Protein AF-A0A1B7NWS2-F1 (afdb_monomer_lite)

Secondary structure (DSSP, 8-state):
---SSS-S----SSS---TTHHHHHHHHHHHHH-SS-----S-HHHHHTT-S--EEEEEESTTSSEEEEEEEEE-TTSS-EEEE-HHHHHHTT---

Radius of gyration: 13.58 Å; chains: 1; bounding box: 36×26×30 Å

pLDDT: mean 77.14, std 12.19, range [50.75, 90.94]

Sequence (96 aa):
MSDIFCCSSISPFRPKILDHEAKFTAFMRWAKLHKSLVVRDNEAAAIVNRAPYAVQVVKQVNYGPLEWIRYFVPVENGSGFSEKDENDLVTSNFEN

Structure (mmCIF, N/CA/C/O backbone):
data_AF-A0A1B7NWS2-F1
#
_entry.id   AF-A0A1B7NWS2-F1
#
loop_
_atom_site.group_PDB
_atom_site.id
_atom_site.type_symbol
_atom_site.label_atom_id
_atom_site.label_alt_id
_atom_site.label_comp_id
_atom_site.label_asym_id
_atom_site.label_entity_id
_atom_site.label_seq_id
_atom_site.pdbx_PDB_ins_code
_atom_site.Cartn_x
_atom_site.Cartn_y
_atom_site.Cartn_z
_atom_site.occupancy
_atom_site.B_iso_or_equiv
_atom_site.auth_seq_id
_atom_site.auth_comp_id
_atom_site.auth_asym_id
_atom_site.auth_atom_id
_atom_site.pdbx_PDB_model_num
ATOM 1 N N . MET A 1 1 ? 9.983 7.305 14.167 1.00 51.91 1 MET A N 1
ATOM 2 C CA . MET A 1 1 ? 9.269 6.487 13.166 1.00 51.91 1 MET A CA 1
ATOM 3 C C . MET A 1 1 ? 7.946 6.074 13.773 1.00 51.91 1 MET A C 1
ATOM 5 O O . MET A 1 1 ? 7.945 5.605 14.904 1.00 51.91 1 MET A O 1
ATOM 9 N N . SER A 1 2 ? 6.844 6.360 13.087 1.00 66.25 2 SER A N 1
ATOM 10 C CA . SER A 1 2 ? 5.495 5.975 13.499 1.00 66.25 2 SER A CA 1
ATOM 11 C C . SER A 1 2 ? 5.145 4.607 12.923 1.00 66.25 2 SER A C 1
ATOM 13 O O . SER A 1 2 ? 5.529 4.287 11.791 1.00 66.25 2 SER A O 1
ATOM 15 N N . ASP A 1 3 ? 4.403 3.817 13.699 1.00 76.56 3 ASP A N 1
ATOM 16 C CA . ASP A 1 3 ? 3.872 2.539 13.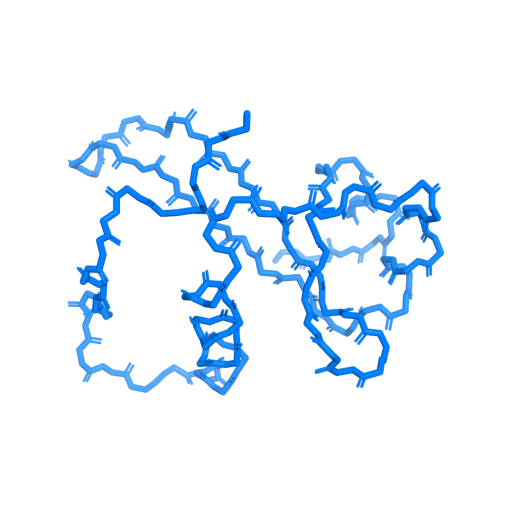234 1.00 76.56 3 ASP A CA 1
ATOM 17 C C . ASP A 1 3 ? 3.130 2.720 11.900 1.00 76.56 3 ASP A C 1
ATOM 19 O O . ASP A 1 3 ? 2.467 3.738 11.670 1.00 76.56 3 ASP A O 1
ATOM 23 N N . ILE A 1 4 ? 3.237 1.728 11.007 1.00 80.44 4 ILE A N 1
ATOM 24 C CA . ILE A 1 4 ? 2.516 1.729 9.716 1.00 80.44 4 ILE A CA 1
ATOM 25 C C . ILE A 1 4 ? 1.006 1.861 9.947 1.00 80.44 4 ILE A C 1
ATOM 27 O O . ILE A 1 4 ? 0.299 2.487 9.161 1.00 80.44 4 ILE A O 1
ATOM 31 N N . PHE A 1 5 ? 0.517 1.323 11.062 1.00 82.62 5 PHE A N 1
ATOM 32 C CA . PHE A 1 5 ? -0.882 1.390 11.435 1.00 82.62 5 PHE A CA 1
ATOM 33 C C . PHE A 1 5 ? -1.059 1.826 12.884 1.00 82.62 5 PHE A C 1
ATOM 35 O O . PHE A 1 5 ? -0.259 1.485 13.746 1.00 82.62 5 PHE A O 1
ATOM 42 N N . CYS A 1 6 ? -2.176 2.497 13.172 1.00 75.50 6 CYS A N 1
ATOM 43 C CA . CYS A 1 6 ? -2.538 2.922 14.529 1.00 75.50 6 CYS A CA 1
ATOM 44 C C . CYS A 1 6 ? -2.783 1.772 15.511 1.00 75.50 6 CYS A C 1
ATOM 46 O O . CYS A 1 6 ? -2.842 1.991 16.718 1.00 75.50 6 CYS A O 1
ATOM 48 N N . CYS A 1 7 ? -3.076 0.583 14.986 1.00 75.38 7 CYS A N 1
ATOM 49 C CA . CYS A 1 7 ? -3.917 -0.382 15.666 1.00 75.38 7 CYS A CA 1
ATOM 50 C C . CYS A 1 7 ? -3.421 -1.806 15.382 1.00 75.38 7 CYS A C 1
ATOM 52 O O . CYS A 1 7 ? -3.049 -2.138 14.258 1.00 75.38 7 CYS A O 1
ATOM 54 N N . SER A 1 8 ? -3.419 -2.667 16.402 1.00 70.81 8 SER A N 1
ATOM 55 C CA . SER A 1 8 ? -2.927 -4.051 16.302 1.00 70.81 8 SER A CA 1
ATOM 56 C C . SER A 1 8 ? -3.891 -4.994 15.577 1.00 70.81 8 SER A C 1
ATOM 58 O O . SER A 1 8 ? -3.45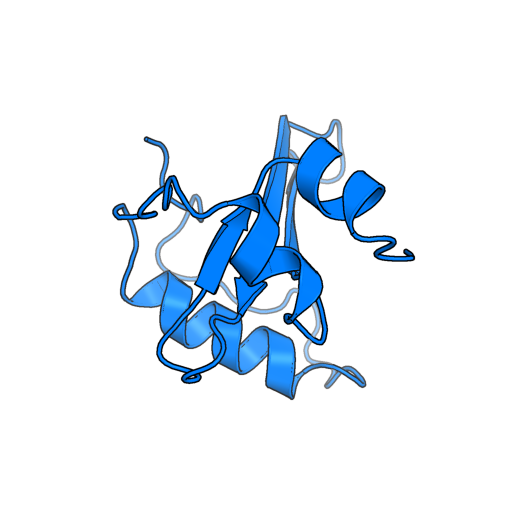3 -5.984 14.989 1.00 70.81 8 SER A O 1
ATOM 60 N N . SER A 1 9 ? -5.189 -4.682 15.596 1.00 76.88 9 SER A N 1
ATOM 61 C CA . SER A 1 9 ? -6.240 -5.431 14.911 1.00 76.88 9 SER A CA 1
ATOM 62 C C . SER A 1 9 ? -6.871 -4.553 13.837 1.00 76.88 9 SER A C 1
ATOM 64 O O . SER A 1 9 ? -7.632 -3.636 14.135 1.00 76.88 9 SER A O 1
ATOM 66 N N . ILE A 1 10 ? -6.512 -4.817 12.584 1.00 79.00 10 ILE A N 1
ATOM 67 C CA . ILE A 1 10 ? -7.011 -4.099 11.409 1.00 79.00 10 ILE A CA 1
ATOM 68 C C . ILE A 1 10 ? -7.737 -5.112 10.548 1.00 79.00 10 ILE A C 1
ATOM 70 O O . ILE A 1 10 ? -7.209 -6.198 10.278 1.00 79.00 10 ILE A O 1
ATOM 74 N N . SER A 1 11 ? -8.934 -4.742 10.116 1.00 78.00 11 SER A N 1
ATOM 75 C CA . SER A 1 11 ? -9.759 -5.538 9.220 1.00 78.00 11 SER A CA 1
ATOM 76 C C . SER A 1 11 ? -10.240 -4.674 8.054 1.00 78.00 11 SER A C 1
ATOM 78 O O . SER A 1 11 ? -10.366 -3.456 8.214 1.00 78.00 11 SER A O 1
ATOM 80 N N . PRO A 1 12 ? -10.472 -5.272 6.874 1.00 78.94 12 PRO A N 1
ATOM 81 C CA . PRO A 1 12 ? -11.086 -4.566 5.760 1.00 78.94 12 PRO A CA 1
ATOM 82 C C . PRO A 1 12 ? -12.427 -3.956 6.174 1.00 78.94 12 PRO A C 1
ATOM 84 O O . PRO A 1 12 ? -13.236 -4.610 6.829 1.00 78.94 12 PRO A O 1
ATOM 87 N N . PHE A 1 13 ? -12.682 -2.717 5.751 1.00 77.44 13 PHE A N 1
ATOM 88 C CA . PHE A 1 13 ? -13.935 -2.023 6.062 1.00 77.44 13 PHE A CA 1
ATOM 89 C C . PHE A 1 13 ? -15.165 -2.717 5.453 1.00 77.44 13 PHE A C 1
ATOM 91 O O . PHE A 1 13 ? -16.250 -2.683 6.030 1.00 77.44 13 PHE A O 1
ATOM 98 N N . ARG A 1 14 ? -15.010 -3.361 4.288 1.00 78.12 14 ARG A N 1
ATOM 99 C CA . ARG A 1 14 ? -16.077 -4.127 3.632 1.00 78.12 14 ARG A CA 1
ATOM 100 C C . ARG A 1 14 ? -15.631 -5.570 3.395 1.00 78.12 14 ARG A C 1
ATOM 102 O O . ARG A 1 14 ? -14.519 -5.767 2.911 1.00 78.12 14 ARG A O 1
ATOM 109 N N . PRO A 1 15 ? -16.498 -6.569 3.635 1.00 76.06 15 PRO A N 1
ATOM 110 C CA . PRO A 1 15 ? -16.225 -7.968 3.317 1.00 76.06 15 PRO A CA 1
ATOM 111 C C . PRO A 1 15 ? -16.445 -8.226 1.817 1.00 76.06 15 PRO A C 1
ATOM 113 O O . PRO A 1 15 ? -17.339 -8.969 1.421 1.00 76.06 15 PRO A O 1
ATOM 116 N N . LYS A 1 16 ? -15.668 -7.554 0.964 1.00 83.75 16 LYS A N 1
ATOM 117 C CA . LYS A 1 16 ? -15.677 -7.751 -0.488 1.00 83.75 16 LYS A CA 1
ATOM 118 C C . LYS A 1 16 ? -14.252 -8.017 -0.951 1.00 83.75 16 LYS A C 1
ATOM 120 O O . LYS A 1 16 ? -13.360 -7.245 -0.626 1.00 83.75 16 LYS A O 1
ATOM 125 N N . ILE A 1 17 ? -14.074 -9.078 -1.733 1.00 82.88 17 ILE A N 1
ATOM 126 C CA . ILE A 1 17 ? -12.809 -9.357 -2.416 1.00 82.88 17 ILE A CA 1
ATOM 127 C C . ILE A 1 17 ? -12.663 -8.342 -3.553 1.00 82.88 17 ILE A C 1
ATOM 129 O O . ILE A 1 17 ? -13.552 -8.228 -4.400 1.00 82.88 17 ILE A O 1
ATOM 133 N N . LEU A 1 18 ? -11.572 -7.582 -3.532 1.00 85.25 18 LEU A N 1
ATOM 134 C CA . LEU A 1 18 ? -11.222 -6.627 -4.582 1.00 85.25 18 LEU A CA 1
ATOM 135 C C . LEU A 1 18 ? -10.337 -7.287 -5.648 1.00 85.25 18 LEU A C 1
ATOM 137 O O . LEU A 1 18 ? -9.652 -8.273 -5.378 1.00 85.25 18 LEU A O 1
ATOM 141 N N . ASP A 1 19 ? -10.263 -6.692 -6.837 1.00 87.62 19 ASP A N 1
ATOM 142 C CA . ASP A 1 19 ? -9.444 -7.204 -7.952 1.00 87.62 19 ASP A CA 1
ATOM 143 C C . ASP A 1 19 ? -7.942 -7.285 -7.614 1.00 87.62 19 ASP A C 1
ATOM 145 O O . ASP A 1 19 ? -7.172 -8.020 -8.235 1.00 87.62 19 ASP A O 1
ATOM 149 N N . HIS A 1 20 ? -7.499 -6.536 -6.602 1.00 88.69 20 HIS A N 1
ATOM 150 C CA . HIS A 1 20 ? -6.117 -6.504 -6.118 1.00 88.69 20 HIS A CA 1
ATOM 151 C C . HIS A 1 20 ? -5.963 -7.033 -4.685 1.00 88.69 20 HIS A C 1
ATOM 153 O O . HIS A 1 20 ? -4.938 -6.792 -4.045 1.00 88.69 20 HIS A O 1
ATOM 159 N N . GLU A 1 21 ? -6.940 -7.800 -4.185 1.00 87.50 21 GLU A N 1
ATOM 160 C CA . GLU A 1 21 ? -6.955 -8.344 -2.818 1.00 87.50 21 GLU A CA 1
ATOM 161 C C . GLU A 1 21 ? -5.671 -9.109 -2.469 1.00 87.50 21 GLU A C 1
ATOM 163 O O . GLU A 1 21 ? -5.148 -8.990 -1.361 1.00 87.50 21 GLU A O 1
ATOM 168 N N . ALA A 1 22 ? -5.112 -9.861 -3.424 1.00 89.62 22 ALA A N 1
ATOM 169 C CA . ALA A 1 22 ? -3.872 -10.608 -3.221 1.00 89.62 22 ALA A CA 1
ATOM 170 C C . ALA A 1 22 ? -2.677 -9.687 -2.902 1.00 89.62 22 ALA A C 1
ATOM 172 O O . ALA A 1 22 ? -1.877 -10.004 -2.018 1.00 89.62 22 ALA A O 1
ATOM 173 N N . LYS A 1 23 ? -2.590 -8.524 -3.567 1.00 90.50 23 LYS A N 1
ATOM 174 C CA . LYS A 1 23 ? -1.541 -7.516 -3.335 1.00 90.50 23 LYS A CA 1
ATOM 175 C C . LYS A 1 23 ? -1.690 -6.904 -1.939 1.00 90.50 23 LYS A C 1
ATOM 177 O O . LYS A 1 23 ? -0.726 -6.869 -1.174 1.00 90.50 23 LYS A O 1
ATOM 182 N N . PHE A 1 24 ? -2.912 -6.516 -1.561 1.00 88.81 24 PHE A N 1
ATOM 183 C CA . PHE A 1 24 ? -3.198 -5.986 -0.223 1.00 88.81 24 PHE A CA 1
ATOM 184 C C . PHE A 1 24 ? -2.975 -7.024 0.880 1.00 88.81 24 PHE A C 1
ATOM 186 O O . PHE A 1 24 ? -2.409 -6.705 1.920 1.00 88.81 24 PHE A O 1
ATOM 193 N N . THR A 1 25 ? -3.340 -8.285 0.650 1.00 89.25 25 THR A N 1
ATOM 194 C CA . THR A 1 25 ? -3.107 -9.382 1.600 1.00 89.25 25 THR A CA 1
ATOM 195 C C . THR A 1 25 ? -1.615 -9.587 1.860 1.00 89.25 25 THR A C 1
ATOM 197 O O . THR A 1 25 ? -1.209 -9.738 3.015 1.00 89.25 25 THR A O 1
ATOM 200 N N . ALA A 1 26 ? -0.786 -9.570 0.810 1.00 89.94 26 ALA A N 1
ATOM 201 C CA . ALA A 1 26 ? 0.667 -9.663 0.942 1.00 89.94 26 ALA A CA 1
ATOM 202 C C . ALA A 1 26 ? 1.233 -8.486 1.752 1.00 89.94 26 ALA A C 1
ATOM 204 O O . ALA A 1 26 ? 1.980 -8.703 2.709 1.00 89.94 26 ALA A O 1
ATOM 205 N N . PHE A 1 27 ? 0.801 -7.261 1.436 1.00 89.94 27 PHE A N 1
ATOM 206 C CA . PHE A 1 27 ? 1.182 -6.058 2.176 1.00 89.94 27 PHE A CA 1
ATOM 207 C C . PHE A 1 27 ? 0.792 -6.134 3.654 1.00 89.94 27 PHE A C 1
ATOM 209 O O . PHE A 1 27 ? 1.632 -5.944 4.529 1.00 89.94 27 PHE A O 1
ATOM 216 N N . MET A 1 28 ? -0.458 -6.492 3.955 1.00 88.19 28 MET A N 1
ATOM 217 C CA . MET A 1 28 ? -0.955 -6.600 5.328 1.00 88.19 28 MET A CA 1
ATOM 218 C C . MET A 1 28 ? -0.208 -7.666 6.135 1.00 88.19 28 MET A C 1
ATOM 220 O O . MET A 1 28 ? 0.048 -7.461 7.321 1.00 88.19 28 MET A O 1
ATOM 224 N N . ARG A 1 29 ? 0.159 -8.800 5.520 1.00 88.00 29 ARG A N 1
ATOM 225 C CA . ARG A 1 29 ? 0.991 -9.824 6.176 1.00 88.00 29 ARG A CA 1
ATOM 226 C C . ARG A 1 29 ? 2.370 -9.275 6.522 1.00 88.00 29 ARG A C 1
ATOM 228 O O . ARG A 1 29 ? 2.797 -9.419 7.664 1.00 88.00 29 ARG A O 1
ATOM 235 N N . TRP A 1 30 ? 3.034 -8.623 5.571 1.00 87.44 30 TRP A N 1
ATOM 236 C CA . TRP A 1 30 ? 4.350 -8.025 5.790 1.00 87.44 30 TRP A CA 1
ATOM 237 C C . TRP A 1 30 ? 4.313 -6.917 6.856 1.00 87.44 30 TRP A C 1
ATOM 239 O O . TRP A 1 30 ? 5.100 -6.948 7.805 1.00 87.44 30 TRP A O 1
ATOM 249 N N . ALA A 1 31 ? 3.361 -5.988 6.756 1.00 86.06 31 ALA A N 1
ATOM 250 C CA . ALA A 1 31 ? 3.259 -4.827 7.633 1.00 86.06 31 ALA A CA 1
ATOM 251 C C . ALA A 1 31 ? 2.922 -5.208 9.087 1.00 86.06 31 ALA A C 1
ATOM 253 O O . ALA A 1 31 ? 3.413 -4.578 10.023 1.00 86.06 31 ALA A O 1
ATOM 254 N N . LYS A 1 32 ? 2.149 -6.285 9.307 1.00 82.94 32 LYS A N 1
ATOM 255 C CA . LYS A 1 32 ? 1.902 -6.832 10.657 1.00 82.94 32 LYS A CA 1
ATOM 256 C C . LYS A 1 32 ? 3.178 -7.326 11.342 1.00 82.94 32 LYS A C 1
ATOM 258 O O . LYS A 1 32 ? 3.267 -7.244 12.567 1.00 82.94 32 LYS A O 1
ATOM 263 N N . LEU A 1 33 ? 4.137 -7.836 10.568 1.00 80.12 33 LEU A N 1
ATOM 264 C CA . LEU A 1 33 ? 5.414 -8.348 11.069 1.00 80.12 33 LEU A CA 1
ATOM 265 C C . LEU A 1 33 ? 6.439 -7.225 11.312 1.00 80.12 33 LEU A C 1
ATOM 267 O O . LEU A 1 33 ? 7.262 -7.348 12.211 1.00 80.12 33 LEU A O 1
ATOM 271 N N . HIS A 1 34 ? 6.360 -6.115 10.570 1.00 72.62 34 HIS A N 1
ATOM 272 C CA . HIS A 1 34 ? 7.387 -5.061 10.542 1.00 72.62 34 HIS A CA 1
ATOM 273 C C . HIS A 1 34 ? 6.920 -3.724 11.140 1.00 72.62 34 HIS A C 1
ATOM 275 O O . HIS A 1 34 ? 7.243 -2.665 10.611 1.00 72.62 34 HIS A O 1
ATOM 281 N N . LYS A 1 35 ? 6.194 -3.762 12.271 1.00 63.66 35 LYS A N 1
ATOM 282 C CA . LYS A 1 35 ? 5.515 -2.602 12.896 1.00 63.66 35 LYS A CA 1
ATOM 283 C C . LYS A 1 35 ? 6.318 -1.288 12.925 1.00 63.66 35 LYS A C 1
ATOM 285 O O . LYS A 1 35 ? 5.711 -0.241 12.747 1.00 63.66 35 LYS A O 1
ATOM 290 N N . SER A 1 36 ? 7.646 -1.339 13.083 1.00 53.56 36 SER A N 1
ATOM 291 C CA . SER A 1 36 ? 8.498 -0.158 13.316 1.00 53.56 36 SER A CA 1
ATOM 292 C C . SER A 1 36 ? 9.744 -0.041 12.412 1.00 53.56 36 SER A C 1
ATOM 294 O O . SER A 1 36 ? 10.389 1.005 12.384 1.00 53.56 36 SER A O 1
ATOM 296 N N . LEU A 1 37 ? 10.085 -1.066 11.621 1.00 53.09 37 LEU A N 1
ATOM 297 C CA . LEU A 1 37 ? 11.309 -1.077 10.805 1.00 53.09 37 LEU A CA 1
ATOM 298 C C . LEU A 1 37 ? 10.969 -0.960 9.325 1.00 53.09 37 LEU A C 1
ATOM 300 O O . LEU A 1 37 ? 10.950 -1.931 8.574 1.00 53.09 37 LEU A O 1
ATOM 304 N N . VAL A 1 38 ? 10.715 0.275 8.911 1.00 54.72 38 VAL A N 1
ATOM 305 C CA . VAL A 1 38 ? 10.856 0.627 7.509 1.00 54.72 38 VAL A CA 1
ATOM 306 C C . VAL A 1 38 ? 12.327 0.946 7.287 1.00 54.72 38 VAL A C 1
ATOM 308 O O . VAL A 1 38 ? 12.816 2.006 7.681 1.00 54.72 38 VAL A O 1
ATOM 311 N N . VAL A 1 39 ? 13.046 0.017 6.667 1.00 52.97 39 VAL A N 1
ATOM 312 C CA . VAL A 1 39 ? 14.371 0.309 6.125 1.00 52.97 39 VAL A CA 1
ATOM 313 C C . VAL A 1 39 ? 14.159 1.314 4.993 1.00 52.97 39 VAL A C 1
ATOM 315 O O . VAL A 1 39 ? 13.637 0.963 3.937 1.00 52.97 39 VAL A O 1
ATOM 318 N N . ARG A 1 40 ? 14.499 2.587 5.232 1.00 53.19 40 ARG A N 1
ATOM 319 C CA . ARG A 1 40 ? 14.690 3.558 4.150 1.00 53.19 40 ARG A CA 1
ATOM 320 C C . ARG A 1 40 ? 15.962 3.132 3.438 1.00 53.19 40 ARG A C 1
ATOM 322 O O . ARG A 1 40 ? 17.057 3.459 3.886 1.00 53.19 40 ARG A O 1
ATOM 329 N N . ASP A 1 41 ? 15.812 2.305 2.415 1.00 52.38 41 ASP A N 1
ATOM 330 C CA . ASP A 1 41 ? 16.957 1.878 1.634 1.00 52.38 41 ASP A CA 1
ATOM 331 C C . ASP A 1 41 ? 17.413 3.047 0.755 1.00 52.38 41 ASP A C 1
ATOM 333 O O . ASP A 1 41 ? 16.621 3.593 -0.019 1.00 52.38 41 ASP A O 1
ATOM 337 N N . ASN A 1 42 ? 18.673 3.459 0.911 1.00 50.75 42 ASN A N 1
ATOM 338 C CA . ASN A 1 42 ? 19.268 4.567 0.160 1.00 50.75 42 ASN A CA 1
ATOM 339 C C . ASN A 1 42 ? 19.416 4.233 -1.338 1.00 50.75 42 ASN A C 1
ATOM 341 O O . ASN A 1 42 ? 19.635 5.136 -2.142 1.00 50.75 42 ASN A O 1
ATOM 345 N N . GLU A 1 43 ? 19.200 2.976 -1.746 1.00 52.25 43 GLU A N 1
ATOM 346 C CA . GLU A 1 43 ? 19.008 2.558 -3.147 1.00 52.25 43 GLU A CA 1
ATOM 347 C C . GLU A 1 43 ? 17.597 2.901 -3.677 1.00 52.25 43 GLU A C 1
ATOM 349 O O . GLU A 1 43 ? 16.972 2.164 -4.447 1.00 52.25 43 GLU A O 1
ATOM 354 N N . ALA A 1 44 ? 17.059 4.041 -3.230 1.00 53.44 44 ALA A N 1
ATOM 355 C CA . ALA A 1 44 ? 15.634 4.315 -3.234 1.00 53.44 44 ALA A CA 1
ATOM 356 C C . ALA A 1 44 ? 15.011 4.321 -4.635 1.00 53.44 44 ALA A C 1
ATOM 358 O O . ALA A 1 44 ? 13.931 3.759 -4.801 1.00 53.44 44 ALA A O 1
ATOM 359 N N . ALA A 1 45 ? 15.709 4.876 -5.626 1.00 51.25 45 ALA A N 1
ATOM 360 C CA . ALA A 1 45 ? 15.212 5.037 -6.991 1.00 51.25 45 ALA A CA 1
ATOM 361 C C . ALA A 1 45 ? 15.291 3.752 -7.838 1.00 51.25 45 ALA A C 1
ATOM 363 O O . ALA A 1 45 ? 14.429 3.510 -8.683 1.00 51.25 45 ALA A O 1
ATOM 364 N N . ALA A 1 46 ? 16.297 2.899 -7.613 1.00 53.50 46 ALA A N 1
ATOM 365 C CA . ALA A 1 46 ? 16.484 1.687 -8.415 1.00 53.50 46 ALA A CA 1
ATOM 366 C C . ALA A 1 46 ? 15.408 0.630 -8.119 1.00 53.50 46 ALA A C 1
ATOM 368 O O . ALA A 1 46 ? 14.944 -0.047 -9.034 1.00 53.50 46 ALA A O 1
ATOM 369 N N . ILE A 1 47 ? 14.980 0.531 -6.855 1.00 58.75 47 ILE A N 1
ATOM 370 C CA . ILE A 1 47 ? 13.961 -0.430 -6.406 1.00 58.75 47 ILE A CA 1
ATOM 371 C C . ILE A 1 47 ? 12.560 -0.033 -6.901 1.00 58.75 47 ILE A C 1
ATOM 373 O O . ILE A 1 47 ? 11.768 -0.903 -7.255 1.00 58.75 47 ILE A O 1
ATOM 377 N N . VAL A 1 48 ? 12.247 1.267 -6.967 1.00 60.12 48 VAL A N 1
ATOM 378 C CA . VAL A 1 48 ? 10.920 1.749 -7.401 1.00 60.12 48 VAL A CA 1
ATOM 379 C C . VAL A 1 48 ? 10.693 1.491 -8.887 1.00 60.12 48 VAL A C 1
ATOM 381 O O . VAL A 1 48 ? 9.651 0.955 -9.245 1.00 60.12 48 VAL A O 1
ATOM 384 N N . ASN A 1 49 ? 11.695 1.745 -9.735 1.00 63.47 49 ASN A N 1
ATOM 385 C CA . ASN A 1 49 ? 11.608 1.506 -11.182 1.00 63.47 49 ASN A CA 1
ATOM 386 C C . ASN A 1 49 ? 11.332 0.045 -11.577 1.00 63.47 49 ASN A C 1
ATOM 388 O O . ASN A 1 49 ? 10.943 -0.219 -12.712 1.00 63.47 49 ASN A O 1
ATOM 392 N N . ARG A 1 50 ? 11.562 -0.916 -10.678 1.00 72.62 50 ARG A N 1
ATOM 393 C CA . ARG A 1 50 ? 11.356 -2.348 -10.949 1.00 72.62 50 ARG A CA 1
ATOM 394 C C . ARG A 1 50 ? 10.108 -2.911 -10.279 1.00 72.62 50 ARG A C 1
ATOM 396 O O . ARG A 1 50 ? 9.737 -4.058 -10.525 1.00 72.62 50 ARG A O 1
ATOM 403 N N . ALA A 1 51 ? 9.451 -2.124 -9.432 1.00 81.44 51 ALA A N 1
ATOM 404 C CA . ALA A 1 51 ? 8.266 -2.567 -8.729 1.00 81.44 51 ALA A CA 1
ATOM 405 C C . ALA A 1 51 ? 7.040 -2.561 -9.667 1.00 81.44 51 ALA A C 1
ATOM 407 O O . ALA A 1 51 ? 6.758 -1.556 -10.310 1.00 81.44 51 ALA A O 1
ATOM 408 N N . PRO A 1 52 ? 6.253 -3.650 -9.733 1.00 86.19 52 PRO A N 1
ATOM 409 C CA . PRO A 1 52 ? 5.088 -3.722 -10.620 1.00 86.19 52 PRO A CA 1
ATOM 410 C C . PRO A 1 52 ? 3.849 -2.977 -10.096 1.00 86.19 52 PRO A C 1
ATOM 412 O O . PRO A 1 52 ? 2.839 -2.903 -10.791 1.00 86.19 52 PRO A O 1
ATOM 415 N N . TYR A 1 53 ? 3.861 -2.516 -8.843 1.00 88.50 53 TYR A N 1
ATOM 416 C CA . TYR A 1 53 ? 2.782 -1.736 -8.233 1.00 88.50 53 TYR A CA 1
ATOM 417 C C . TYR A 1 53 ? 3.285 -0.997 -6.989 1.00 88.50 53 TYR A C 1
ATOM 419 O O . TYR A 1 53 ? 4.277 -1.400 -6.383 1.00 88.50 53 TYR A O 1
ATOM 427 N N . ALA A 1 54 ? 2.549 0.031 -6.573 1.00 89.56 54 ALA A N 1
ATOM 428 C CA . ALA A 1 54 ? 2.712 0.684 -5.281 1.00 89.56 54 ALA A CA 1
ATOM 429 C C . ALA A 1 54 ? 1.449 0.490 -4.429 1.00 89.56 54 ALA A C 1
ATOM 431 O O . ALA A 1 54 ? 0.337 0.371 -4.944 1.00 89.56 54 ALA A O 1
ATOM 432 N N . VAL A 1 55 ? 1.620 0.433 -3.112 1.00 90.12 55 VAL A N 1
ATOM 433 C CA . VAL A 1 55 ? 0.542 0.427 -2.123 1.00 90.12 55 VAL A CA 1
ATOM 434 C C . VAL A 1 55 ? 0.539 1.778 -1.431 1.00 90.12 55 VAL A C 1
ATOM 436 O O . VAL A 1 55 ? 1.508 2.144 -0.766 1.00 90.12 55 VAL A O 1
ATOM 439 N N . GLN A 1 56 ? -0.565 2.504 -1.568 1.00 90.94 56 GLN A N 1
ATOM 440 C CA . GLN A 1 56 ? -0.802 3.738 -0.835 1.00 90.94 56 GLN A CA 1
ATOM 441 C C . GLN A 1 56 ? -1.532 3.417 0.472 1.00 90.94 56 GLN A C 1
ATOM 443 O O . GLN A 1 56 ? -2.598 2.800 0.475 1.00 90.94 56 GLN A O 1
ATOM 448 N N . VAL A 1 57 ? -0.960 3.846 1.593 1.00 88.81 57 VAL A N 1
ATOM 449 C CA . VAL A 1 57 ? -1.610 3.808 2.903 1.00 88.81 57 VAL A CA 1
ATOM 450 C C . VAL A 1 57 ? -1.990 5.228 3.274 1.00 88.81 57 VAL A C 1
ATOM 452 O O . VAL A 1 57 ? -1.141 6.116 3.334 1.00 88.81 57 VAL A O 1
ATOM 455 N N . VAL A 1 58 ? -3.276 5.426 3.537 1.00 88.31 58 VAL A N 1
ATOM 456 C CA . VAL A 1 58 ? -3.842 6.729 3.868 1.00 88.31 58 VAL A CA 1
ATOM 457 C C . VAL A 1 58 ? -4.423 6.671 5.273 1.00 88.31 58 VAL A C 1
ATOM 459 O O . VAL A 1 58 ? -5.227 5.788 5.580 1.00 88.31 58 VAL A O 1
ATOM 462 N N . LYS A 1 59 ? -4.044 7.627 6.124 1.00 86.25 59 LYS A N 1
ATOM 463 C CA . LYS A 1 59 ? -4.678 7.828 7.429 1.00 86.25 59 LYS A CA 1
ATOM 464 C C . LYS A 1 59 ? -5.605 9.035 7.376 1.00 86.25 59 LYS A C 1
ATOM 466 O O . LYS A 1 59 ? -5.182 10.137 7.039 1.00 86.25 59 LYS A O 1
ATOM 471 N N . GLN A 1 60 ? -6.863 8.816 7.742 1.00 85.56 60 GLN A N 1
ATOM 472 C CA . GLN A 1 60 ? -7.904 9.840 7.845 1.00 85.56 60 GLN A CA 1
ATOM 473 C C . GLN A 1 60 ? -8.571 9.754 9.214 1.00 85.56 60 GLN A C 1
ATOM 475 O O . GLN A 1 60 ? -8.734 8.663 9.766 1.00 85.56 60 GLN A O 1
ATOM 480 N N . VAL A 1 61 ? -9.011 10.894 9.741 1.00 81.88 61 VAL A N 1
ATOM 481 C CA . VAL A 1 61 ? -9.827 10.936 10.962 1.00 81.88 61 VAL A CA 1
ATOM 482 C C . VAL A 1 61 ? -11.296 10.876 10.572 1.00 81.88 61 VAL A C 1
ATOM 484 O O . VAL A 1 61 ? -11.807 11.852 10.043 1.00 81.88 61 VAL A O 1
ATOM 487 N N . ASN A 1 62 ? -11.991 9.766 10.844 1.00 71.06 62 ASN A N 1
ATOM 488 C CA . ASN A 1 62 ? -13.455 9.646 10.703 1.00 71.06 62 ASN A CA 1
ATOM 489 C C . ASN A 1 62 ? -14.023 10.191 9.372 1.00 71.06 62 ASN A C 1
ATOM 491 O O . ASN A 1 62 ? -14.982 10.958 9.384 1.00 71.06 62 ASN A O 1
ATOM 495 N N . TYR A 1 63 ? -13.433 9.811 8.230 1.00 69.12 63 T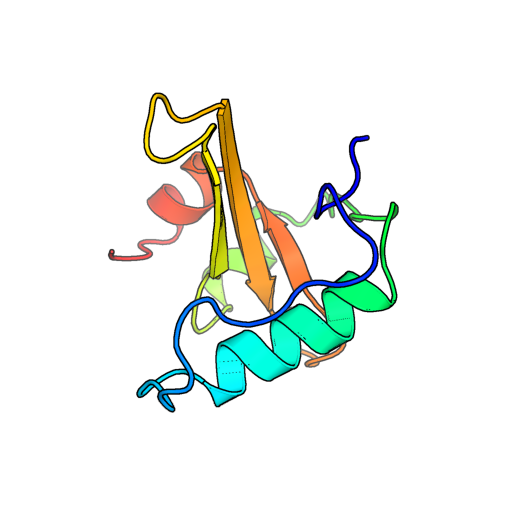YR A N 1
ATOM 496 C CA . TYR A 1 63 ? -13.788 10.319 6.885 1.00 69.12 63 TYR A CA 1
ATOM 497 C C . TYR A 1 63 ? -13.550 11.827 6.665 1.00 69.12 63 TYR A C 1
ATOM 499 O O . TYR A 1 63 ? -14.022 12.399 5.686 1.00 69.12 63 TYR A O 1
ATOM 507 N N . GLY A 1 64 ? -12.836 12.473 7.580 1.00 74.81 64 GLY A N 1
ATOM 508 C CA . GLY A 1 64 ? -12.442 13.872 7.532 1.00 74.81 64 GLY A CA 1
ATOM 509 C C . GLY A 1 64 ? -11.071 14.079 6.877 1.00 74.81 64 GLY A C 1
ATOM 510 O O . GLY A 1 64 ? -10.679 13.306 5.998 1.00 74.81 64 GLY A O 1
ATOM 511 N N . PRO A 1 65 ? -10.331 15.125 7.289 1.00 83.94 65 PRO A N 1
ATOM 512 C CA . PRO A 1 65 ? -9.049 15.469 6.694 1.00 83.94 65 PRO A CA 1
ATOM 513 C C . PRO A 1 65 ? -8.057 14.309 6.711 1.00 83.94 65 PRO A C 1
ATOM 515 O O . PRO A 1 65 ? -8.006 13.494 7.640 1.00 83.94 65 PRO A O 1
ATOM 518 N N . LEU A 1 66 ? -7.254 14.270 5.657 1.00 85.50 66 LEU A N 1
ATOM 519 C CA . LEU A 1 66 ? -6.139 13.356 5.537 1.00 85.50 66 LEU A CA 1
ATOM 520 C C . LEU A 1 66 ? -5.033 13.793 6.501 1.00 85.50 66 LEU A C 1
ATOM 522 O O . LEU A 1 66 ? -4.612 14.946 6.476 1.00 85.50 66 LEU A O 1
ATOM 526 N N . GLU A 1 67 ? -4.576 12.878 7.352 1.00 86.44 67 GLU A N 1
ATOM 527 C CA . GLU A 1 67 ? -3.463 13.144 8.265 1.00 86.44 67 GLU A CA 1
ATOM 528 C C . GLU A 1 67 ? -2.124 12.880 7.587 1.00 86.44 67 GLU A C 1
ATOM 530 O O . GLU A 1 67 ? -1.216 13.703 7.664 1.00 86.44 67 GLU A O 1
ATOM 535 N N . TRP A 1 68 ? -1.992 11.726 6.930 1.00 87.62 68 TRP A N 1
ATOM 536 C CA . TRP A 1 68 ? -0.788 11.380 6.186 1.00 87.62 68 TRP A CA 1
ATOM 537 C C . TRP A 1 68 ? -1.055 10.348 5.096 1.00 87.62 68 TRP A C 1
ATOM 539 O O . TRP A 1 68 ? -2.008 9.563 5.164 1.00 87.62 68 TRP A O 1
ATOM 549 N N . ILE A 1 69 ? -0.168 10.357 4.104 1.00 88.62 69 ILE A N 1
ATOM 550 C CA . ILE A 1 69 ? -0.058 9.354 3.048 1.00 88.62 69 ILE A CA 1
ATOM 551 C C . ILE A 1 69 ? 1.336 8.754 3.129 1.00 88.62 69 ILE A C 1
ATOM 553 O O . ILE A 1 69 ? 2.313 9.477 3.311 1.00 88.62 69 ILE A O 1
ATOM 557 N N . ARG A 1 70 ? 1.421 7.433 3.012 1.00 89.12 70 ARG A N 1
ATOM 558 C CA . ARG A 1 70 ? 2.685 6.705 2.904 1.00 89.12 70 ARG A CA 1
ATOM 559 C C . ARG A 1 70 ? 2.599 5.745 1.734 1.00 89.12 70 ARG A C 1
ATOM 561 O O . ARG A 1 70 ? 1.553 5.131 1.516 1.00 89.12 70 ARG A O 1
ATOM 568 N N . TYR A 1 71 ? 3.697 5.603 1.010 1.00 89.19 71 TYR A N 1
ATOM 569 C CA . TYR A 1 71 ? 3.760 4.768 -0.178 1.00 89.19 71 TYR A CA 1
ATOM 570 C C . TYR A 1 71 ? 4.717 3.615 0.041 1.00 89.19 71 TYR A C 1
ATOM 572 O O . TYR A 1 71 ? 5.787 3.798 0.611 1.00 89.19 71 TYR A O 1
ATOM 580 N N . PHE A 1 72 ? 4.341 2.430 -0.425 1.00 88.94 72 PHE A N 1
ATOM 581 C CA . PHE A 1 72 ? 5.138 1.224 -0.265 1.00 88.94 72 PHE A CA 1
ATOM 582 C C . PHE A 1 72 ? 5.235 0.469 -1.580 1.00 88.94 72 PHE A C 1
ATOM 584 O O . PHE A 1 72 ? 4.222 0.214 -2.226 1.00 88.94 72 PHE A O 1
ATOM 591 N N . VAL A 1 73 ? 6.440 0.054 -1.953 1.00 88.62 73 VAL A N 1
ATOM 592 C CA . VAL A 1 73 ? 6.679 -0.764 -3.147 1.00 88.62 73 VAL A CA 1
ATOM 593 C C . VAL A 1 73 ? 7.205 -2.141 -2.746 1.00 88.62 73 VAL A C 1
ATOM 595 O O . VAL A 1 73 ? 7.987 -2.227 -1.794 1.00 88.62 73 VAL A O 1
ATOM 598 N N . PRO A 1 74 ? 6.786 -3.231 -3.412 1.00 88.44 74 PRO A N 1
ATOM 599 C CA . PRO A 1 74 ? 7.371 -4.545 -3.192 1.00 88.44 74 PRO A CA 1
ATOM 600 C C . PRO A 1 74 ? 8.846 -4.543 -3.612 1.00 88.44 74 PRO A C 1
ATOM 602 O O . PRO A 1 74 ? 9.214 -3.957 -4.628 1.00 88.44 74 PRO A O 1
ATOM 605 N N . VAL A 1 75 ? 9.689 -5.227 -2.842 1.00 83.38 75 VAL A N 1
ATOM 606 C CA . VAL A 1 75 ? 11.090 -5.470 -3.218 1.00 83.38 75 VAL A CA 1
ATOM 607 C C . VAL A 1 75 ? 11.142 -6.648 -4.199 1.00 83.38 75 VAL A C 1
ATOM 609 O O . VAL A 1 75 ? 10.379 -7.601 -4.032 1.00 83.38 75 VAL A O 1
ATOM 612 N N . GLU A 1 76 ? 12.032 -6.609 -5.200 1.00 70.56 76 GLU A N 1
ATOM 613 C CA . GLU A 1 76 ? 12.111 -7.591 -6.306 1.00 70.56 76 GLU A CA 1
ATOM 614 C C . GLU A 1 76 ? 12.072 -9.059 -5.855 1.00 70.56 76 GLU A C 1
ATOM 616 O O . GLU A 1 76 ? 11.483 -9.908 -6.519 1.00 70.56 76 GLU A O 1
ATOM 621 N N . ASN A 1 77 ? 12.636 -9.357 -4.686 1.00 67.69 77 ASN A N 1
ATOM 622 C CA . ASN A 1 77 ? 12.762 -10.723 -4.181 1.00 67.69 77 ASN A CA 1
ATOM 623 C C . ASN A 1 77 ? 11.500 -11.219 -3.449 1.00 67.69 77 ASN A C 1
ATOM 625 O O . ASN A 1 77 ? 11.516 -12.296 -2.855 1.00 67.69 77 ASN A O 1
ATOM 629 N N . GLY A 1 78 ? 10.429 -10.418 -3.407 1.00 66.38 78 GLY A N 1
ATOM 630 C CA . GLY A 1 78 ? 9.194 -10.729 -2.681 1.00 66.38 78 GLY A CA 1
ATOM 631 C C . GLY A 1 78 ? 9.360 -10.788 -1.158 1.00 66.38 78 GLY A C 1
ATOM 632 O O . GLY A 1 78 ? 8.446 -11.213 -0.454 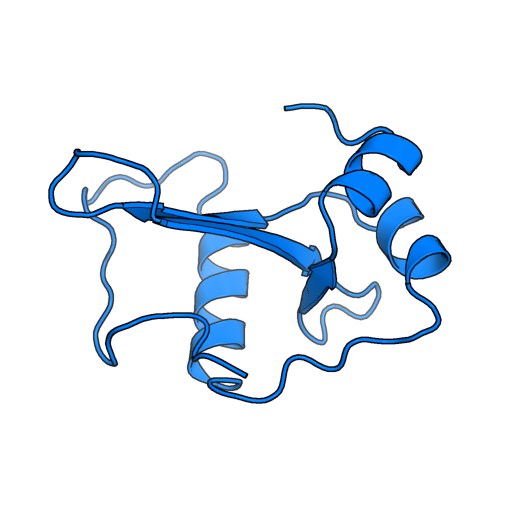1.00 66.38 78 GLY A O 1
ATOM 633 N N . SER A 1 79 ? 10.515 -10.365 -0.636 1.00 73.06 79 SER A N 1
ATOM 634 C CA . SER A 1 79 ? 10.868 -10.432 0.786 1.00 73.06 79 SER A CA 1
ATOM 635 C C . SER A 1 79 ? 10.126 -9.408 1.649 1.00 73.06 79 SER A C 1
ATOM 637 O O . SER A 1 79 ? 10.125 -9.520 2.875 1.00 73.06 79 SER A O 1
ATOM 639 N N . GLY A 1 80 ? 9.471 -8.422 1.035 1.00 84.44 80 GLY A N 1
ATOM 640 C CA . GLY A 1 80 ? 8.709 -7.412 1.749 1.00 84.44 80 GLY A CA 1
ATOM 641 C C . GLY A 1 80 ? 8.446 -6.172 0.916 1.00 84.44 80 GLY A C 1
ATOM 642 O O . GLY A 1 80 ? 8.414 -6.224 -0.315 1.00 84.44 80 GLY A O 1
ATOM 643 N N . PHE A 1 81 ? 8.259 -5.058 1.616 1.00 86.62 81 PHE A N 1
ATOM 644 C CA . PHE A 1 81 ? 7.989 -3.759 1.020 1.00 86.62 81 PHE A CA 1
ATOM 645 C C . PHE A 1 81 ? 8.972 -2.710 1.546 1.00 86.62 81 PHE A C 1
ATOM 647 O O . PHE A 1 81 ? 9.429 -2.785 2.685 1.00 86.62 81 PHE A O 1
ATOM 654 N N . SER A 1 82 ? 9.274 -1.720 0.713 1.00 84.44 82 SER A N 1
ATOM 655 C CA . SER A 1 82 ? 10.041 -0.530 1.081 1.00 84.44 82 SER A CA 1
ATOM 656 C C . SER A 1 82 ? 9.121 0.678 1.036 1.00 84.44 82 SER A C 1
ATOM 658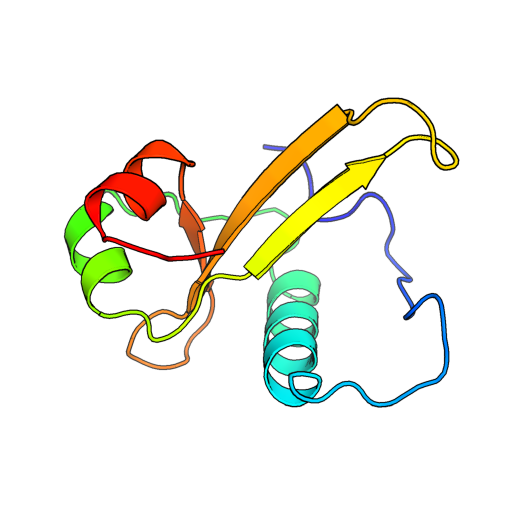 O O . SER A 1 82 ? 8.405 0.858 0.052 1.00 84.44 82 SER A O 1
ATOM 660 N N . GLU A 1 83 ? 9.169 1.528 2.060 1.00 85.56 83 GLU A N 1
ATOM 661 C CA . GLU A 1 83 ? 8.511 2.836 1.993 1.00 85.56 83 GLU A CA 1
ATOM 662 C C . GLU A 1 83 ? 9.246 3.751 1.018 1.00 85.56 83 GLU A C 1
ATOM 664 O O . GLU A 1 83 ? 10.471 3.645 0.878 1.00 85.56 83 GLU A O 1
ATOM 669 N N . LYS A 1 84 ? 8.489 4.624 0.357 1.00 84.50 84 LYS A N 1
ATOM 670 C CA . LYS A 1 84 ? 8.959 5.598 -0.626 1.00 84.50 84 LYS A CA 1
ATOM 671 C C . LYS A 1 84 ? 8.253 6.927 -0.449 1.00 84.50 84 LYS A C 1
ATOM 673 O O . LYS A 1 84 ? 7.130 6.978 0.060 1.00 84.50 84 LYS A O 1
ATOM 678 N N . ASP A 1 85 ? 8.917 7.979 -0.903 1.00 84.69 85 ASP A N 1
ATOM 679 C CA . ASP A 1 85 ? 8.320 9.303 -0.959 1.00 84.69 85 ASP A CA 1
ATOM 680 C C . ASP A 1 85 ? 7.515 9.443 -2.266 1.00 84.69 85 ASP A C 1
ATOM 682 O O . ASP A 1 85 ? 7.758 8.749 -3.255 1.00 84.69 85 ASP A O 1
ATOM 686 N N . GLU A 1 86 ? 6.535 10.346 -2.292 1.00 83.69 86 GLU A N 1
ATOM 687 C CA . GLU A 1 86 ? 5.683 10.563 -3.474 1.00 83.69 86 GLU A CA 1
ATOM 688 C C . GLU A 1 86 ? 6.501 10.911 -4.724 1.00 83.69 86 GLU A C 1
ATOM 690 O O . GLU A 1 86 ? 6.229 10.429 -5.822 1.00 83.69 86 GLU A O 1
ATOM 695 N N . ASN A 1 87 ? 7.562 11.695 -4.536 1.00 81.38 87 ASN A N 1
ATOM 696 C CA . ASN A 1 87 ? 8.453 12.099 -5.613 1.00 81.38 87 ASN A CA 1
ATOM 697 C C . ASN A 1 8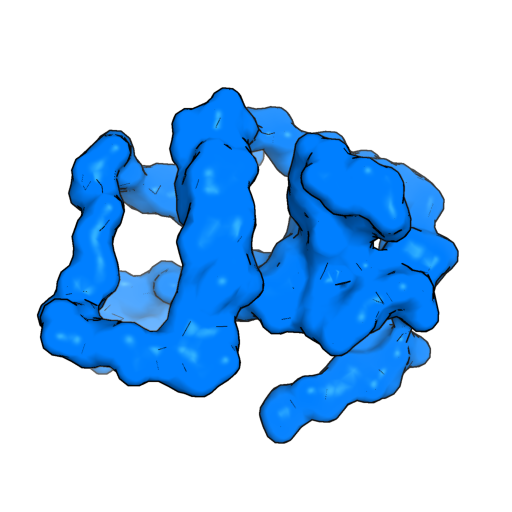7 ? 9.160 10.902 -6.275 1.00 81.38 87 ASN A C 1
ATOM 699 O O . ASN A 1 87 ? 9.405 10.928 -7.482 1.00 81.38 87 ASN A O 1
ATOM 703 N N . ASP A 1 88 ? 9.446 9.838 -5.516 1.00 80.19 88 ASP A N 1
ATOM 704 C CA . ASP A 1 88 ? 10.056 8.618 -6.055 1.00 80.19 88 ASP A CA 1
ATOM 705 C C . ASP A 1 88 ? 9.083 7.882 -6.986 1.00 80.19 88 ASP A C 1
ATOM 707 O O . ASP A 1 88 ? 9.487 7.364 -8.030 1.00 80.19 88 ASP A O 1
ATOM 711 N N . LEU A 1 89 ? 7.792 7.866 -6.633 1.00 80.44 89 LEU A N 1
ATOM 712 C CA . LEU A 1 89 ? 6.744 7.257 -7.453 1.00 80.44 89 LEU A CA 1
ATOM 713 C C . LEU A 1 89 ? 6.505 8.033 -8.747 1.00 80.44 89 LEU A C 1
ATOM 715 O O . LEU A 1 89 ? 6.422 7.426 -9.813 1.00 80.44 89 LEU A O 1
ATOM 719 N N . VAL A 1 90 ? 6.441 9.365 -8.657 1.00 79.81 90 VAL A N 1
ATOM 720 C CA . VAL A 1 90 ? 6.259 10.245 -9.821 1.00 79.81 90 VAL A CA 1
ATOM 721 C C . VAL A 1 90 ? 7.433 10.100 -10.787 1.00 79.81 90 VAL A C 1
ATOM 723 O O . VAL A 1 90 ? 7.228 9.916 -11.983 1.00 79.81 90 VAL A O 1
ATOM 726 N N . THR A 1 91 ? 8.665 10.103 -10.272 1.00 76.38 91 THR A N 1
ATOM 727 C CA . THR A 1 91 ? 9.879 9.933 -11.092 1.00 76.38 91 THR A CA 1
ATOM 728 C C . THR A 1 91 ? 9.912 8.575 -11.800 1.00 76.38 91 THR A C 1
ATOM 730 O O . THR A 1 91 ? 10.484 8.451 -12.880 1.00 76.38 91 THR A O 1
ATOM 733 N N . SER A 1 92 ? 9.274 7.563 -11.211 1.00 74.00 92 SER A N 1
ATOM 734 C CA . SER A 1 92 ? 9.222 6.202 -11.747 1.00 74.00 92 SER A CA 1
ATOM 735 C C . SER A 1 92 ? 7.957 5.920 -12.573 1.00 74.00 92 SER A C 1
ATOM 737 O O . SER A 1 92 ? 7.696 4.767 -12.907 1.00 74.00 92 SER A O 1
ATOM 739 N N . ASN A 1 93 ? 7.177 6.955 -12.918 1.00 74.88 93 ASN A N 1
ATOM 740 C CA . ASN A 1 93 ? 5.958 6.881 -13.734 1.00 74.88 93 ASN A CA 1
ATOM 741 C C . ASN A 1 93 ? 4.890 5.905 -13.209 1.00 74.88 93 ASN A C 1
ATOM 743 O O . ASN A 1 93 ? 4.225 5.225 -13.991 1.00 74.88 93 ASN A O 1
ATOM 747 N N . PHE A 1 94 ? 4.699 5.828 -11.891 1.00 73.56 94 PHE A N 1
ATOM 748 C CA . PHE A 1 94 ? 3.519 5.151 -11.354 1.00 73.56 94 PHE A CA 1
ATOM 749 C C . PHE A 1 94 ? 2.276 5.993 -11.653 1.00 73.56 94 PHE A C 1
ATOM 751 O O . PHE A 1 94 ? 2.142 7.109 -11.153 1.00 73.56 94 PHE A O 1
ATOM 758 N N . GLU A 1 95 ? 1.376 5.457 -12.473 1.00 65.69 95 GLU A N 1
ATOM 759 C CA . GLU A 1 95 ? 0.066 6.050 -12.738 1.00 65.69 95 GLU A CA 1
ATOM 760 C C . GLU A 1 95 ? -0.936 5.621 -11.650 1.00 65.69 95 GLU A C 1
ATOM 762 O O . GLU A 1 95 ? -0.889 4.486 -11.165 1.00 65.69 95 GLU A O 1
ATOM 767 N N . ASN A 1 96 ? -1.804 6.554 -11.245 1.00 52.59 96 ASN A N 1
ATOM 768 C CA . ASN A 1 96 ? -2.874 6.346 -10.259 1.00 52.59 96 ASN A CA 1
ATOM 769 C C . ASN A 1 96 ? -4.164 5.858 -10.923 1.00 52.59 96 ASN A C 1
ATOM 771 O O . ASN A 1 96 ? -4.516 6.423 -11.983 1.00 52.59 96 ASN A O 1
#

Foldseek 3Di:
DQFLDPDLDDDDPDPDQDPCNVVVVLQVVQSNVCRDDQPQPPCQQVQLLPFPAKDWDWDDDPPDDTPDIWIWTQGPVSPHIHIDDPVSNVVSPHDD

Organism: NCBI:txid1955775